Protein AF-A0A4Q0Z1R7-F1 (afdb_monomer_lite)

Foldseek 3Di:
DVVVVVVVVVVVVVVVVVVVVVVVVLVVLQVVLVVVLVVLVVVLVVLVVVLVVLVVCCVVPVDPVSVVVSVVSVVVSVVSVVVCCVSRVSVVCCVPPPVVVD

Structure (mmCIF, N/CA/C/O backbone):
data_AF-A0A4Q0Z1R7-F1
#
_entry.id   AF-A0A4Q0Z1R7-F1
#
loop_
_atom_site.group_PDB
_atom_site.id
_atom_site.type_symbol
_atom_site.label_atom_id
_atom_site.label_alt_id
_atom_site.label_comp_id
_atom_site.label_asym_id
_atom_site.label_entity_id
_atom_site.label_seq_id
_atom_site.pdbx_PDB_ins_code
_atom_site.Cartn_x
_atom_site.Cartn_y
_atom_site.Cartn_z
_atom_site.occupancy
_atom_site.B_iso_or_equiv
_atom_site.auth_seq_id
_atom_site.auth_comp_id
_atom_site.auth_asym_id
_atom_site.auth_atom_id
_atom_site.pdbx_PDB_model_num
ATOM 1 N N . MET A 1 1 ? 4.073 9.580 -49.153 1.00 61.09 1 MET A N 1
ATOM 2 C CA . MET A 1 1 ? 3.759 8.295 -48.480 1.00 61.09 1 MET A CA 1
ATOM 3 C C . MET A 1 1 ? 4.976 7.577 -47.890 1.00 61.09 1 MET A C 1
ATOM 5 O O . MET A 1 1 ? 4.984 7.391 -46.684 1.00 61.09 1 MET A O 1
ATOM 9 N N . LYS A 1 2 ? 6.035 7.238 -48.650 1.00 77.62 2 LYS A N 1
ATOM 10 C CA . LYS A 1 2 ? 7.199 6.485 -48.108 1.00 77.62 2 LYS A CA 1
ATOM 11 C C . LYS A 1 2 ? 7.920 7.148 -46.915 1.00 77.62 2 LYS A C 1
ATOM 13 O O . LYS A 1 2 ? 8.370 6.441 -46.023 1.00 77.62 2 LYS A O 1
ATOM 18 N N . LYS A 1 3 ? 8.025 8.486 -46.877 1.00 81.12 3 LYS A N 1
ATOM 19 C CA . LYS A 1 3 ? 8.652 9.225 -45.758 1.00 81.12 3 LYS A CA 1
ATOM 20 C C . LYS A 1 3 ? 7.783 9.219 -44.492 1.00 81.12 3 LYS A C 1
ATOM 22 O O . LYS A 1 3 ? 8.304 8.927 -43.426 1.00 81.12 3 LYS A O 1
ATOM 27 N N . LEU A 1 4 ? 6.474 9.453 -44.644 1.00 85.38 4 LEU A N 1
ATOM 28 C CA . LEU A 1 4 ? 5.493 9.410 -43.550 1.00 85.38 4 LEU A CA 1
ATOM 29 C C . LEU A 1 4 ? 5.437 8.014 -42.909 1.00 85.38 4 LEU A C 1
ATOM 31 O O . LEU A 1 4 ? 5.517 7.885 -41.698 1.00 85.38 4 LEU A O 1
ATOM 35 N N . PHE A 1 5 ? 5.402 6.962 -43.731 1.00 88.38 5 PHE A N 1
ATOM 36 C CA . PHE A 1 5 ? 5.410 5.582 -43.242 1.00 88.38 5 PHE A CA 1
ATOM 37 C C . PHE A 1 5 ? 6.676 5.258 -42.433 1.00 88.38 5 PHE A C 1
ATOM 39 O O . PHE A 1 5 ? 6.590 4.663 -41.364 1.00 88.38 5 PHE A O 1
ATOM 46 N N . LYS A 1 6 ? 7.853 5.710 -42.892 1.00 87.50 6 LYS A N 1
ATOM 47 C CA . LYS A 1 6 ? 9.111 5.546 -42.147 1.00 87.50 6 LYS A CA 1
ATOM 48 C C . LYS A 1 6 ? 9.095 6.281 -40.806 1.00 87.50 6 LYS A C 1
ATOM 50 O O . LYS A 1 6 ? 9.530 5.710 -39.815 1.00 87.50 6 LYS A O 1
ATOM 55 N N . THR A 1 7 ? 8.594 7.516 -40.754 1.00 90.94 7 THR A N 1
ATOM 56 C CA . THR A 1 7 ? 8.523 8.272 -39.493 1.00 90.94 7 THR A CA 1
ATOM 57 C C . THR A 1 7 ? 7.541 7.645 -38.509 1.00 90.94 7 THR A C 1
ATOM 59 O O . THR A 1 7 ? 7.867 7.530 -37.333 1.00 90.94 7 THR A O 1
ATOM 62 N N . THR A 1 8 ? 6.382 7.176 -38.981 1.00 92.19 8 THR A N 1
ATOM 63 C CA . THR A 1 8 ? 5.401 6.481 -38.134 1.00 92.19 8 THR A CA 1
ATOM 64 C C . THR A 1 8 ? 5.956 5.161 -37.607 1.00 92.19 8 THR A C 1
ATOM 66 O O . THR A 1 8 ? 5.786 4.863 -36.431 1.00 92.19 8 THR A O 1
ATOM 69 N N . LEU A 1 9 ? 6.675 4.397 -38.436 1.00 92.19 9 LEU A N 1
ATOM 70 C CA . LEU A 1 9 ? 7.310 3.148 -38.014 1.00 92.19 9 LEU A CA 1
ATOM 71 C C . LEU A 1 9 ? 8.384 3.385 -36.942 1.00 92.19 9 LEU A C 1
ATOM 73 O O . LEU A 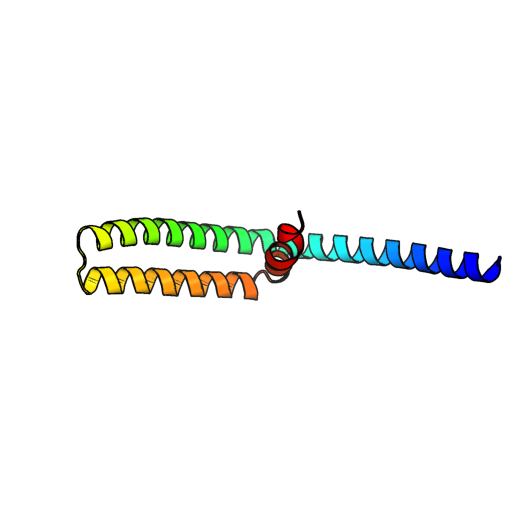1 9 ? 8.408 2.685 -35.936 1.00 92.19 9 LEU A O 1
ATOM 77 N N . VAL A 1 10 ? 9.243 4.393 -37.126 1.00 92.75 10 VAL A N 1
ATOM 78 C CA . VAL A 1 10 ? 10.258 4.757 -36.123 1.00 92.75 10 VAL A CA 1
ATOM 79 C C . VAL A 1 10 ? 9.598 5.216 -34.823 1.00 92.75 10 VAL A C 1
ATOM 81 O O . VAL A 1 10 ? 10.013 4.779 -33.754 1.00 92.75 10 VAL A O 1
ATOM 84 N N . ALA A 1 11 ? 8.545 6.034 -34.897 1.00 93.50 11 ALA A N 1
ATOM 85 C CA . ALA A 1 11 ? 7.792 6.458 -33.719 1.00 93.50 11 ALA A CA 1
ATOM 86 C C . ALA A 1 11 ? 7.148 5.270 -32.984 1.00 93.50 11 ALA A C 1
ATOM 88 O O . ALA A 1 11 ? 7.219 5.207 -31.761 1.00 93.50 11 ALA A O 1
ATOM 89 N N . ALA A 1 12 ? 6.585 4.302 -33.714 1.00 93.94 12 ALA A N 1
ATOM 90 C CA . ALA A 1 12 ? 6.010 3.092 -33.130 1.00 93.94 12 ALA A CA 1
ATOM 91 C C . ALA A 1 12 ? 7.068 2.233 -32.419 1.00 93.94 12 ALA A C 1
ATOM 93 O O . ALA A 1 12 ? 6.837 1.775 -31.303 1.00 93.94 12 ALA A O 1
ATOM 94 N N . ILE A 1 13 ? 8.248 2.057 -33.026 1.00 94.88 13 ILE A N 1
ATOM 95 C CA . ILE A 1 13 ? 9.361 1.310 -32.417 1.00 94.88 13 ILE A CA 1
ATOM 96 C C . ILE A 1 13 ? 9.860 2.018 -31.154 1.00 94.88 13 ILE A C 1
ATOM 98 O O . ILE A 1 13 ? 10.037 1.375 -30.123 1.00 94.88 13 ILE A O 1
ATOM 102 N N . LEU A 1 14 ? 10.055 3.338 -31.211 1.00 95.00 14 LEU A N 1
ATOM 103 C CA . LEU A 1 14 ? 10.466 4.124 -30.046 1.00 95.00 14 LEU A CA 1
ATOM 104 C C . LEU A 1 14 ? 9.424 4.058 -28.927 1.00 95.00 14 LEU A C 1
ATOM 106 O O . LEU A 1 14 ? 9.795 3.868 -27.772 1.00 95.00 14 LEU A O 1
ATOM 110 N N . GLY A 1 15 ? 8.136 4.144 -29.271 1.00 94.75 15 GLY A N 1
ATOM 111 C CA . GLY A 1 15 ? 7.036 3.967 -28.327 1.00 94.75 15 GLY A CA 1
ATOM 112 C C . GLY A 1 15 ? 7.074 2.595 -27.656 1.00 94.75 15 GLY A C 1
ATOM 113 O O . GLY A 1 15 ? 7.041 2.520 -26.434 1.00 94.75 15 GLY A O 1
ATOM 114 N N . ALA A 1 16 ? 7.243 1.519 -28.428 1.00 94.12 16 ALA A N 1
ATOM 115 C CA . ALA A 1 16 ? 7.328 0.161 -27.890 1.00 94.12 16 ALA A CA 1
ATOM 116 C C . ALA A 1 16 ? 8.534 -0.032 -26.953 1.00 94.12 16 ALA A C 1
ATOM 118 O O . ALA A 1 16 ? 8.390 -0.613 -25.877 1.00 94.12 16 ALA A O 1
ATOM 119 N N . ILE A 1 17 ? 9.712 0.483 -27.329 1.00 95.00 17 ILE A N 1
ATOM 120 C CA . ILE A 1 17 ? 10.917 0.435 -26.486 1.00 95.00 17 ILE A CA 1
ATOM 121 C C . ILE A 1 17 ? 10.689 1.211 -25.187 1.00 95.00 17 ILE A C 1
ATOM 123 O O . ILE A 1 17 ? 11.029 0.715 -24.113 1.00 95.00 17 ILE A O 1
ATOM 127 N N . PHE A 1 18 ? 10.096 2.404 -25.280 1.00 94.31 18 PHE A N 1
ATOM 128 C CA . PHE A 1 18 ? 9.795 3.231 -24.118 1.00 94.31 18 PHE A CA 1
ATOM 129 C C . PHE A 1 18 ? 8.821 2.521 -23.175 1.00 94.31 18 PHE A C 1
ATOM 131 O O . PHE A 1 18 ? 9.144 2.341 -22.005 1.00 94.31 18 PHE A O 1
ATOM 138 N N . SER A 1 19 ? 7.693 2.021 -23.686 1.00 91.88 19 SER A N 1
ATOM 139 C CA . SER A 1 19 ? 6.704 1.284 -22.891 1.00 91.88 19 SER A CA 1
ATOM 140 C C . SER A 1 19 ? 7.303 0.052 -22.212 1.00 91.88 19 SER A C 1
ATOM 142 O O . SER A 1 19 ? 7.083 -0.158 -21.021 1.00 91.88 19 SER A O 1
ATOM 144 N N . TYR A 1 20 ? 8.104 -0.741 -22.932 1.00 92.38 20 TYR A N 1
ATOM 145 C CA . TYR A 1 20 ? 8.779 -1.904 -22.354 1.00 92.38 20 TYR A CA 1
ATOM 146 C C . TYR A 1 20 ? 9.766 -1.509 -21.247 1.00 92.38 20 TYR A C 1
ATOM 148 O O . TYR A 1 20 ? 9.805 -2.139 -20.189 1.00 92.38 20 TYR A O 1
ATOM 156 N N . GLY A 1 21 ? 10.540 -0.444 -21.472 1.00 93.50 21 GLY A N 1
ATOM 157 C CA . GLY A 1 21 ? 11.452 0.112 -20.477 1.00 93.50 21 GLY A CA 1
ATOM 158 C C . GLY A 1 21 ? 10.721 0.583 -19.220 1.00 93.50 21 GLY A C 1
ATOM 159 O O . GLY A 1 21 ? 11.129 0.234 -18.114 1.00 93.50 21 GLY A O 1
ATOM 160 N N . THR A 1 22 ? 9.610 1.308 -19.379 1.00 90.81 22 THR A N 1
ATOM 161 C CA . THR A 1 22 ? 8.775 1.775 -18.265 1.00 90.81 22 THR A CA 1
ATOM 162 C C . THR A 1 22 ? 8.199 0.611 -17.462 1.00 90.81 22 THR A C 1
ATOM 164 O O . THR A 1 22 ? 8.287 0.628 -16.238 1.00 90.81 22 THR A O 1
ATOM 167 N N . LEU A 1 23 ? 7.676 -0.427 -18.122 1.00 90.38 23 LEU A N 1
ATOM 168 C CA . LEU A 1 23 ? 7.146 -1.612 -17.438 1.00 90.38 23 LEU A CA 1
ATOM 169 C C . LEU A 1 23 ? 8.226 -2.335 -16.631 1.00 90.38 23 LEU A C 1
ATOM 171 O O . LEU A 1 23 ? 8.011 -2.658 -15.465 1.00 90.38 23 LEU A O 1
ATOM 175 N N . LYS A 1 24 ? 9.413 -2.541 -17.216 1.00 93.81 24 LYS A N 1
ATOM 176 C CA . LYS A 1 24 ? 10.538 -3.143 -16.489 1.00 93.81 24 LYS A CA 1
ATOM 177 C C . LYS A 1 24 ? 10.991 -2.301 -15.306 1.00 93.81 24 LYS A C 1
ATOM 179 O O . LYS A 1 24 ? 11.315 -2.858 -14.261 1.00 93.81 24 LYS A O 1
ATOM 184 N N . PHE A 1 25 ? 11.025 -0.982 -15.468 1.00 93.94 25 PHE A N 1
ATOM 185 C CA . PHE A 1 25 ? 11.380 -0.072 -14.388 1.00 93.94 25 PHE A CA 1
ATOM 186 C C . PHE A 1 25 ? 10.378 -0.158 -13.231 1.00 93.94 25 PHE A C 1
ATOM 188 O O . PHE A 1 25 ? 10.798 -0.321 -12.089 1.00 93.94 25 PHE A O 1
ATOM 195 N N . LEU A 1 26 ? 9.074 -0.105 -13.526 1.00 92.56 26 LEU A N 1
ATOM 196 C CA . LEU A 1 26 ? 8.022 -0.2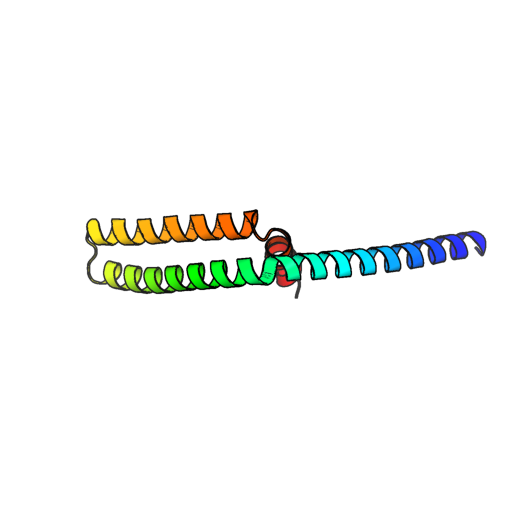35 -12.516 1.00 92.56 26 LEU A CA 1
ATOM 197 C C . LEU A 1 26 ? 8.107 -1.580 -11.795 1.00 92.56 26 LEU A C 1
ATOM 199 O O . LEU A 1 26 ? 8.122 -1.603 -10.570 1.00 92.56 26 LEU A O 1
ATOM 203 N N . TYR A 1 27 ? 8.251 -2.679 -12.540 1.00 92.56 27 TYR A N 1
ATOM 204 C CA . TYR A 1 27 ? 8.393 -4.014 -11.961 1.00 92.56 27 TYR A CA 1
ATOM 205 C C . TYR A 1 27 ? 9.588 -4.099 -11.005 1.00 92.56 27 TYR A C 1
ATOM 207 O O . TYR A 1 27 ? 9.439 -4.510 -9.859 1.00 92.56 27 TYR A O 1
ATOM 215 N N . TYR A 1 28 ? 10.760 -3.638 -11.449 1.00 95.94 28 TYR A N 1
ATOM 216 C CA . TYR A 1 28 ? 11.965 -3.628 -10.622 1.00 95.94 28 TYR A CA 1
ATOM 217 C C . TYR A 1 28 ? 11.784 -2.795 -9.349 1.00 95.94 28 TYR A C 1
ATOM 219 O O . TYR A 1 28 ? 12.244 -3.175 -8.275 1.00 95.94 28 TYR A O 1
ATOM 227 N N . LYS A 1 29 ? 11.100 -1.653 -9.447 1.00 96.31 29 LYS A N 1
ATOM 228 C CA . LYS A 1 29 ? 10.823 -0.808 -8.288 1.00 96.31 29 LYS A CA 1
ATOM 229 C C . LYS A 1 29 ? 9.828 -1.432 -7.317 1.00 96.31 29 LYS A C 1
ATOM 231 O O . LYS A 1 29 ? 10.075 -1.391 -6.117 1.00 96.31 29 LYS A O 1
ATOM 236 N N . MET A 1 30 ? 8.774 -2.070 -7.814 1.00 94.75 30 MET A N 1
ATOM 237 C CA . MET A 1 30 ? 7.840 -2.821 -6.974 1.00 94.75 30 MET A CA 1
ATOM 238 C C . MET A 1 30 ? 8.526 -3.996 -6.270 1.00 94.75 30 MET A C 1
ATOM 240 O O . MET A 1 30 ? 8.251 -4.251 -5.103 1.00 94.75 30 MET A O 1
ATOM 244 N N . GLU A 1 31 ? 9.458 -4.683 -6.934 1.00 95.81 31 GLU A N 1
ATOM 245 C CA . GLU A 1 31 ? 10.235 -5.767 -6.321 1.00 95.81 31 GLU A CA 1
ATOM 246 C C . GLU A 1 31 ? 11.068 -5.268 -5.126 1.00 95.81 31 GLU A C 1
ATOM 248 O O . GLU A 1 31 ? 11.135 -5.938 -4.097 1.00 95.81 31 GLU A O 1
ATOM 253 N N . GLN A 1 32 ? 11.632 -4.056 -5.215 1.00 96.69 32 GLN A N 1
ATOM 254 C CA . GLN A 1 32 ? 12.343 -3.418 -4.098 1.00 96.69 32 GLN A CA 1
ATOM 255 C C . GLN A 1 32 ? 11.417 -3.079 -2.920 1.00 96.69 32 GLN A C 1
ATOM 257 O O . GLN A 1 32 ? 11.839 -3.154 -1.767 1.00 96.69 32 GLN A O 1
ATOM 262 N N . GLU A 1 33 ? 10.166 -2.715 -3.197 1.00 97.00 33 GLU A N 1
ATOM 263 C CA . GLU A 1 33 ? 9.167 -2.361 -2.181 1.00 97.00 33 GLU A CA 1
ATOM 264 C C . GLU A 1 33 ? 8.463 -3.579 -1.572 1.00 97.00 33 GLU A C 1
ATOM 266 O O . GLU A 1 33 ? 7.861 -3.468 -0.504 1.00 97.00 33 GLU A O 1
ATOM 271 N N . LEU A 1 34 ? 8.535 -4.741 -2.231 1.00 94.81 34 LEU A N 1
ATOM 272 C CA . LEU A 1 34 ? 7.692 -5.902 -1.948 1.00 94.81 34 LEU A CA 1
ATOM 273 C C . LEU A 1 34 ? 7.748 -6.343 -0.485 1.00 94.81 34 LEU A C 1
ATOM 275 O O . LEU A 1 34 ? 6.709 -6.574 0.126 1.00 94.81 34 LEU A O 1
ATOM 279 N N . ILE A 1 35 ? 8.945 -6.447 0.095 1.00 96.62 35 ILE A N 1
ATOM 280 C CA . ILE A 1 35 ? 9.100 -6.894 1.486 1.00 96.62 35 ILE A CA 1
ATOM 281 C C . ILE A 1 35 ? 8.453 -5.898 2.453 1.00 96.62 35 ILE A C 1
ATOM 283 O O . ILE A 1 35 ? 7.705 -6.301 3.342 1.00 96.62 35 ILE A O 1
ATOM 287 N N . THR A 1 36 ? 8.699 -4.601 2.264 1.00 96.62 36 THR A N 1
ATOM 288 C CA . THR A 1 36 ? 8.100 -3.547 3.092 1.00 96.62 36 THR A CA 1
ATOM 289 C C . THR A 1 36 ? 6.582 -3.543 2.959 1.00 96.62 36 THR A C 1
ATOM 291 O O . THR A 1 36 ? 5.883 -3.489 3.971 1.00 96.62 36 THR A O 1
ATOM 294 N N . TYR A 1 37 ? 6.074 -3.680 1.735 1.00 96.19 37 TYR A N 1
ATOM 295 C CA . TYR A 1 37 ? 4.645 -3.762 1.472 1.00 96.19 37 TYR A CA 1
ATOM 296 C C . TYR A 1 37 ? 4.007 -4.971 2.155 1.00 96.19 37 TYR A C 1
ATOM 298 O O . TYR A 1 37 ? 2.983 -4.821 2.810 1.00 96.19 37 TYR A O 1
ATOM 306 N N . LEU A 1 38 ? 4.611 -6.160 2.057 1.00 95.50 38 LEU A N 1
ATOM 307 C CA . LEU A 1 38 ? 4.075 -7.373 2.680 1.00 95.50 38 LEU A CA 1
ATOM 308 C C . LEU A 1 38 ? 3.960 -7.234 4.200 1.00 95.50 38 LEU A C 1
ATOM 310 O O . LEU A 1 38 ? 2.929 -7.603 4.758 1.00 95.50 38 LEU A O 1
ATOM 314 N N . VAL A 1 39 ? 4.973 -6.657 4.854 1.00 97.31 39 VAL A N 1
ATOM 315 C CA . VAL A 1 39 ? 4.954 -6.414 6.305 1.00 97.31 39 VAL A CA 1
ATOM 316 C C . VAL A 1 39 ? 3.837 -5.441 6.686 1.00 97.31 39 VAL A C 1
ATOM 318 O O . VAL A 1 39 ? 3.029 -5.748 7.563 1.00 97.31 39 VAL A O 1
ATOM 321 N N . LEU A 1 40 ? 3.750 -4.292 6.008 1.00 96.44 40 LEU A N 1
ATOM 322 C CA . LEU A 1 40 ? 2.723 -3.284 6.293 1.00 96.44 40 LEU A CA 1
ATOM 323 C C . LEU A 1 40 ? 1.310 -3.798 5.983 1.00 96.44 40 LEU A C 1
ATOM 325 O O . LEU A 1 40 ? 0.376 -3.543 6.738 1.00 96.44 40 LEU A O 1
ATOM 329 N N . ASN A 1 41 ? 1.148 -4.563 4.905 1.00 94.12 41 ASN A N 1
ATOM 330 C CA . ASN A 1 41 ? -0.127 -5.155 4.513 1.00 94.12 41 ASN A CA 1
ATOM 331 C C . ASN A 1 41 ? -0.586 -6.237 5.503 1.00 94.12 41 ASN A C 1
ATOM 333 O O . ASN A 1 41 ? -1.777 -6.355 5.789 1.00 94.12 41 ASN A O 1
ATOM 337 N N . GLU A 1 42 ? 0.335 -7.026 6.060 1.00 95.75 42 GLU A N 1
ATOM 338 C CA . GLU A 1 42 ? 0.001 -7.974 7.127 1.00 95.75 42 GLU A CA 1
ATOM 339 C C . GLU A 1 42 ? -0.452 -7.244 8.401 1.00 95.75 42 GLU A C 1
ATOM 341 O O . GLU A 1 42 ? -1.420 -7.655 9.043 1.00 95.75 42 GLU A O 1
ATOM 346 N N . GLU A 1 43 ? 0.202 -6.138 8.754 1.00 95.94 43 GLU A N 1
ATOM 347 C CA . GLU A 1 43 ? -0.199 -5.307 9.891 1.00 95.94 43 GLU A CA 1
ATOM 348 C C . GLU A 1 43 ? -1.572 -4.648 9.665 1.00 95.94 43 GLU A C 1
ATOM 350 O O . GLU A 1 43 ? -2.423 -4.674 10.558 1.00 95.94 43 GLU A O 1
ATOM 355 N N . ALA A 1 44 ? -1.840 -4.158 8.450 1.00 94.19 44 ALA A N 1
ATOM 356 C CA . ALA A 1 44 ? -3.149 -3.637 8.057 1.00 94.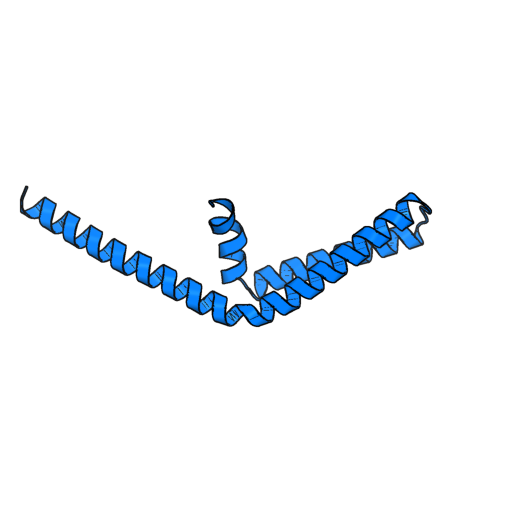19 44 ALA A CA 1
ATOM 357 C C . ALA A 1 44 ? -4.254 -4.696 8.204 1.00 94.19 44 ALA A C 1
ATOM 359 O O . ALA A 1 44 ? -5.298 -4.419 8.796 1.00 94.19 44 ALA A O 1
ATOM 360 N N . LYS A 1 45 ? -4.009 -5.932 7.741 1.00 93.44 45 LYS A N 1
ATOM 361 C CA . LYS A 1 45 ? -4.953 -7.053 7.900 1.00 93.44 45 LYS A CA 1
ATOM 362 C C . LYS A 1 45 ? -5.233 -7.367 9.367 1.00 93.44 45 LYS A C 1
ATOM 364 O O . LYS A 1 45 ? -6.390 -7.520 9.744 1.00 93.44 45 LYS A O 1
ATOM 369 N N . LYS A 1 46 ? -4.201 -7.383 10.217 1.00 95.56 46 LYS A N 1
ATOM 370 C CA . LYS A 1 46 ? -4.381 -7.575 11.666 1.00 95.56 46 LYS A CA 1
ATOM 371 C C . LYS A 1 46 ? -5.280 -6.493 12.262 1.00 95.56 46 LYS A C 1
ATOM 373 O O . LYS A 1 46 ? -6.174 -6.809 13.041 1.00 95.56 46 LYS A O 1
ATOM 378 N N . LEU A 1 47 ? -5.082 -5.226 11.894 1.00 95.06 47 LEU A N 1
ATOM 379 C CA . LEU A 1 47 ? -5.949 -4.140 12.364 1.00 95.06 47 LEU A CA 1
ATOM 380 C C . LEU A 1 47 ? -7.382 -4.264 11.842 1.00 95.06 47 LEU A C 1
ATOM 382 O O . LEU A 1 47 ? -8.313 -3.978 12.592 1.00 95.06 47 LEU A O 1
ATOM 386 N N . GLN A 1 48 ? -7.571 -4.719 10.604 1.00 92.62 48 GLN A N 1
ATOM 387 C CA . GLN A 1 48 ? -8.894 -4.977 10.037 1.00 92.62 48 GLN A CA 1
ATOM 388 C C . GLN A 1 48 ? -9.641 -6.071 10.814 1.00 92.62 48 GLN A C 1
ATOM 390 O O . GLN A 1 48 ? -10.808 -5.883 11.163 1.00 92.62 48 GLN A O 1
ATOM 395 N N . ASP A 1 49 ? -8.967 -7.172 11.148 1.00 94.31 49 ASP A N 1
ATOM 396 C CA . ASP A 1 49 ? -9.548 -8.254 11.950 1.00 94.31 49 ASP A CA 1
ATOM 397 C C . ASP A 1 49 ? -9.913 -7.765 13.360 1.00 94.31 49 ASP A C 1
ATOM 399 O O . ASP A 1 49 ? -11.014 -8.016 13.859 1.00 94.31 49 ASP A O 1
ATOM 403 N N . ILE A 1 50 ? -9.022 -6.993 13.993 1.00 94.31 50 ILE A N 1
ATOM 404 C CA . ILE A 1 50 ? -9.278 -6.388 15.307 1.00 94.31 50 ILE A CA 1
ATOM 405 C C . ILE A 1 50 ? -10.457 -5.407 15.229 1.00 94.31 50 ILE A C 1
ATOM 407 O O . ILE A 1 50 ? -11.294 -5.380 16.132 1.00 94.31 50 ILE A O 1
ATOM 411 N N . TYR A 1 51 ? -10.564 -4.619 14.158 1.00 93.31 51 TYR A N 1
ATOM 412 C CA . TYR A 1 51 ? -11.689 -3.712 13.951 1.00 93.31 51 TYR A CA 1
ATOM 413 C C . TYR A 1 51 ? -13.010 -4.473 13.801 1.00 93.31 51 TYR A C 1
ATOM 415 O O . TYR A 1 51 ? -13.998 -4.092 14.426 1.00 93.31 51 TYR A O 1
ATOM 423 N N . ALA A 1 52 ? -13.033 -5.573 13.043 1.00 92.44 52 ALA A N 1
ATOM 424 C CA . ALA A 1 52 ? -14.221 -6.413 12.900 1.00 92.44 52 ALA A CA 1
ATOM 425 C C . ALA A 1 52 ? -14.692 -6.969 14.257 1.00 92.44 52 ALA A C 1
ATOM 427 O O . ALA A 1 52 ? -15.883 -6.905 14.576 1.00 92.44 52 ALA A O 1
ATOM 428 N N . LEU A 1 53 ? -13.753 -7.430 15.092 1.00 92.12 53 LEU A N 1
ATOM 429 C CA . LEU A 1 53 ? -14.034 -7.856 16.467 1.00 92.12 53 LEU A CA 1
ATOM 430 C C . LEU A 1 53 ? -14.565 -6.698 17.324 1.00 92.12 53 LEU A C 1
ATOM 432 O O . LEU A 1 53 ? -15.563 -6.858 18.030 1.00 92.12 53 LEU A O 1
ATOM 436 N N . CYS A 1 54 ? -13.937 -5.524 17.235 1.00 92.88 54 CYS A N 1
ATOM 437 C CA . CYS A 1 54 ? -14.351 -4.337 17.978 1.00 92.88 54 CYS A CA 1
ATOM 438 C C . CYS A 1 54 ? -15.764 -3.889 17.593 1.00 92.88 54 CYS A C 1
ATOM 440 O O . CYS A 1 54 ? -16.576 -3.584 18.462 1.00 92.88 54 CYS A O 1
ATOM 442 N N . ASN A 1 55 ? -16.095 -3.915 16.303 1.00 91.50 55 ASN A N 1
ATOM 443 C CA . ASN A 1 55 ? -17.415 -3.551 15.808 1.00 91.50 55 ASN A CA 1
ATOM 444 C C . ASN A 1 55 ? -18.504 -4.525 16.303 1.00 91.50 55 ASN A C 1
ATOM 446 O O . ASN A 1 55 ? -19.585 -4.102 16.720 1.00 91.50 55 ASN A O 1
ATOM 450 N N . GLY A 1 56 ? -18.207 -5.829 16.342 1.00 92.44 56 GLY A N 1
ATOM 451 C CA . GLY A 1 56 ? -19.096 -6.826 16.949 1.00 92.44 56 GLY A CA 1
ATOM 452 C C . GLY A 1 56 ? -19.309 -6.593 18.451 1.00 92.44 56 GLY A C 1
ATOM 453 O O . GLY A 1 56 ? -20.443 -6.628 18.939 1.00 92.44 56 GLY A O 1
ATOM 454 N N . LEU A 1 57 ? -18.236 -6.276 19.18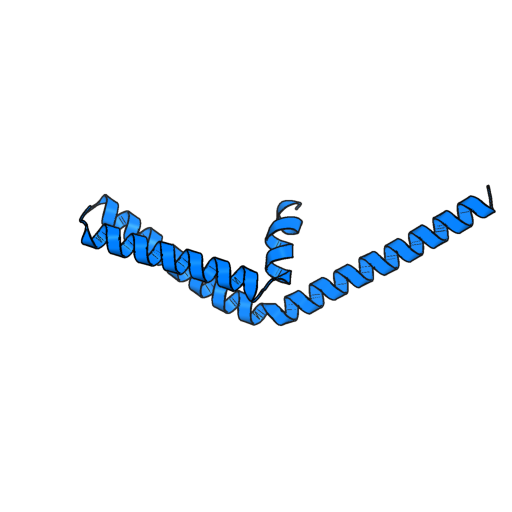3 1.00 91.00 57 LEU A N 1
ATOM 455 C CA . LEU A 1 57 ? -18.321 -5.915 20.600 1.00 91.00 57 LEU A CA 1
ATOM 456 C C . LEU A 1 57 ? -19.140 -4.637 20.812 1.00 91.00 57 LEU A C 1
ATOM 458 O O . LEU A 1 57 ? -19.983 -4.591 21.700 1.00 91.00 57 LEU A O 1
ATOM 462 N N . LEU A 1 58 ? -18.939 -3.613 19.985 1.00 93.19 58 LEU A N 1
ATOM 463 C CA . LEU A 1 58 ? -19.667 -2.350 20.081 1.00 93.19 58 LEU A CA 1
ATOM 464 C C . LEU A 1 58 ? -21.167 -2.538 19.822 1.00 93.19 58 LEU A C 1
ATOM 466 O O . LEU A 1 58 ? -21.989 -1.926 20.497 1.00 93.19 58 LEU A O 1
ATOM 470 N N . THR A 1 59 ? -21.521 -3.429 18.893 1.00 92.69 59 THR A N 1
ATOM 471 C CA . THR A 1 59 ? -22.916 -3.777 18.582 1.00 92.69 59 THR A CA 1
ATOM 472 C C . THR A 1 59 ? -23.616 -4.444 19.769 1.00 92.69 59 THR A C 1
ATOM 474 O O . THR A 1 59 ? -24.797 -4.209 20.010 1.00 92.69 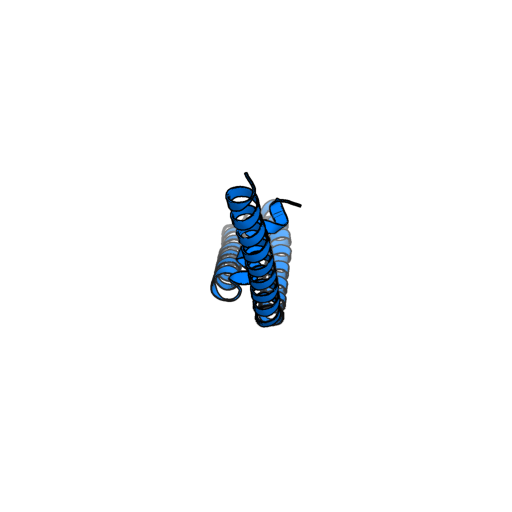59 THR A O 1
ATOM 477 N N . THR A 1 60 ? -22.893 -5.274 20.523 1.00 93.62 60 THR A N 1
ATOM 478 C CA . THR A 1 60 ? -23.440 -6.013 21.674 1.00 93.62 60 THR A CA 1
ATOM 479 C C . THR A 1 60 ? -23.337 -5.240 22.990 1.00 93.62 60 THR A C 1
ATOM 481 O O . THR A 1 60 ? -24.147 -5.455 23.889 1.00 93.62 60 THR A O 1
ATOM 484 N N . ASN A 1 61 ? -22.367 -4.330 23.109 1.00 92.25 61 ASN A N 1
ATOM 485 C CA . ASN A 1 61 ? -22.098 -3.544 24.307 1.00 92.25 61 ASN A CA 1
ATOM 486 C C . ASN A 1 61 ? -21.572 -2.132 23.952 1.00 92.25 61 ASN A C 1
ATOM 488 O O . ASN A 1 61 ? -20.356 -1.891 23.962 1.00 92.25 61 ASN A O 1
ATOM 492 N N . PRO A 1 62 ? -22.470 -1.179 23.637 1.00 90.69 62 PRO A N 1
ATOM 493 C CA . PRO A 1 62 ? -22.107 0.151 23.148 1.00 90.69 62 PRO A CA 1
ATOM 494 C C . PRO A 1 62 ? -21.700 1.101 24.287 1.00 90.69 62 PRO A C 1
ATOM 496 O O . PRO A 1 62 ? -22.403 2.058 24.616 1.00 90.69 62 PRO A O 1
ATOM 499 N N . THR A 1 63 ? -20.546 0.854 24.908 1.00 94.88 63 THR A N 1
ATOM 500 C CA . THR A 1 63 ? -19.953 1.781 25.886 1.00 94.88 63 THR A CA 1
ATOM 501 C C . THR A 1 63 ? -19.062 2.823 25.206 1.00 94.88 63 THR A C 1
ATOM 503 O O . THR A 1 63 ? -18.512 2.604 24.124 1.00 94.88 63 THR A O 1
ATOM 506 N N . LYS A 1 64 ? -18.857 3.970 25.870 1.00 92.00 64 LYS A N 1
ATOM 507 C CA . LYS A 1 64 ? -17.910 5.003 25.407 1.00 92.00 64 LYS A CA 1
ATOM 508 C C . LYS A 1 64 ? -16.472 4.486 25.313 1.00 92.00 64 LYS A C 1
ATOM 510 O O . LYS A 1 64 ? -15.724 4.914 24.437 1.00 92.00 64 LYS A O 1
ATOM 515 N N . GLU A 1 65 ? -16.091 3.578 26.205 1.00 91.25 65 GLU A N 1
ATOM 516 C CA . GLU A 1 65 ? -14.764 2.960 26.223 1.00 91.25 65 GLU A CA 1
ATOM 517 C C . GLU A 1 65 ? -14.555 2.052 25.003 1.00 91.25 65 GLU A C 1
ATOM 519 O O . GLU A 1 65 ? -13.540 2.171 24.311 1.00 91.25 65 GLU A O 1
ATOM 524 N N . ASN A 1 66 ? -15.558 1.233 24.663 1.00 89.56 66 ASN A N 1
ATOM 525 C CA . ASN A 1 66 ? -15.531 0.382 23.472 1.00 89.56 66 ASN A CA 1
ATOM 526 C C . ASN A 1 66 ? -15.493 1.223 22.191 1.00 89.56 66 ASN A C 1
ATOM 528 O O . ASN A 1 66 ? -14.681 0.955 21.308 1.00 89.56 66 ASN A O 1
ATOM 532 N N . LEU A 1 67 ? -16.294 2.293 22.117 1.00 92.69 67 LEU A N 1
ATOM 533 C CA . LEU A 1 67 ? -16.273 3.224 20.984 1.00 92.69 67 LEU A CA 1
ATOM 534 C C . LEU A 1 67 ? -14.891 3.871 20.805 1.00 92.69 67 LEU A C 1
ATOM 536 O O . LEU A 1 67 ? -14.363 3.918 19.697 1.00 92.69 67 LEU A O 1
ATOM 540 N N . THR A 1 68 ? -14.287 4.337 21.901 1.00 93.06 68 THR A N 1
ATOM 541 C CA . THR A 1 68 ? -12.949 4.953 21.879 1.00 93.06 68 THR A CA 1
ATOM 542 C C . THR A 1 68 ? -11.892 3.948 21.421 1.00 93.06 68 THR A C 1
ATOM 544 O O . THR A 1 68 ? -11.026 4.279 20.614 1.00 93.06 68 THR A O 1
ATOM 547 N N . SER A 1 69 ? -11.995 2.699 21.875 1.00 89.69 69 SER A N 1
ATOM 548 C CA . SER A 1 69 ? -11.092 1.620 21.471 1.00 89.69 69 SER A CA 1
ATOM 549 C C . SER A 1 69 ? -11.213 1.303 19.978 1.00 89.69 69 SER A C 1
ATOM 551 O O . SER A 1 69 ? -10.190 1.210 19.301 1.00 89.69 69 SER A O 1
ATOM 553 N N . CYS A 1 70 ? -12.436 1.230 19.436 1.00 92.94 70 CYS A N 1
ATOM 554 C CA . CYS A 1 70 ? -12.649 1.031 17.999 1.00 92.94 70 CYS A CA 1
ATOM 555 C C . CYS A 1 70 ? -12.096 2.201 17.175 1.00 92.94 70 CYS A C 1
ATOM 557 O O . CYS A 1 70 ? -11.404 1.972 16.185 1.00 92.94 70 CYS A O 1
ATOM 559 N N . ASN A 1 71 ? -12.313 3.444 17.611 1.00 93.00 71 ASN A N 1
ATOM 560 C CA . ASN A 1 71 ? -11.779 4.627 16.928 1.00 93.00 71 ASN A CA 1
ATOM 561 C C . ASN A 1 71 ? -10.242 4.655 16.922 1.00 93.00 71 ASN A C 1
ATOM 563 O O . ASN A 1 71 ? -9.635 5.027 15.919 1.00 93.00 71 ASN A O 1
ATOM 567 N N . ASN A 1 72 ? -9.595 4.203 18.001 1.00 94.06 72 ASN A N 1
ATOM 568 C CA . ASN A 1 72 ? -8.136 4.084 18.046 1.00 94.06 72 ASN A CA 1
ATOM 569 C C . ASN A 1 72 ? -7.603 3.068 17.023 1.00 94.06 72 ASN A C 1
ATOM 571 O O . ASN A 1 72 ? -6.526 3.268 16.464 1.00 94.06 72 ASN A O 1
ATOM 575 N N . ILE A 1 73 ? -8.335 1.977 16.772 1.00 94.31 73 ILE A N 1
ATOM 576 C CA . ILE A 1 73 ? -7.965 0.985 15.752 1.00 94.31 73 ILE A CA 1
ATOM 577 C C . ILE A 1 73 ? -8.102 1.586 14.351 1.00 94.31 73 ILE A C 1
ATOM 579 O O . ILE A 1 73 ? -7.186 1.432 13.547 1.00 94.31 73 ILE A O 1
ATOM 583 N N . VAL A 1 74 ? -9.190 2.318 14.085 1.00 92.88 74 VAL A N 1
ATOM 584 C CA . VAL A 1 74 ? -9.395 3.025 12.808 1.00 92.88 74 VAL A CA 1
ATOM 585 C C . VAL A 1 74 ? -8.248 4.000 12.541 1.00 92.88 74 VAL A C 1
ATOM 587 O O . VAL A 1 74 ? -7.618 3.918 11.493 1.00 92.88 74 VAL A O 1
ATOM 590 N N . SER A 1 75 ? -7.891 4.837 13.519 1.00 94.75 75 SER A N 1
ATOM 591 C CA . SER A 1 75 ? -6.783 5.791 13.376 1.00 94.75 75 SER A CA 1
ATOM 592 C C . SER A 1 75 ? -5.435 5.105 13.105 1.00 94.75 75 SER A C 1
ATOM 594 O O . SER A 1 75 ? -4.632 5.585 12.305 1.00 94.75 75 SER A O 1
ATOM 596 N N . LYS A 1 76 ? -5.178 3.943 13.722 1.00 95.56 76 LYS A N 1
ATOM 597 C CA . LYS A 1 76 ? -3.980 3.145 13.414 1.00 95.56 76 LYS A CA 1
ATOM 598 C C . LYS A 1 76 ? -4.016 2.581 11.994 1.00 95.56 76 LYS A C 1
ATOM 600 O O . LYS A 1 76 ? -2.982 2.588 11.333 1.00 95.56 76 LYS A O 1
ATOM 605 N N . ALA A 1 77 ? -5.172 2.107 11.534 1.00 92.69 77 ALA A N 1
ATOM 606 C CA . ALA A 1 77 ? -5.330 1.570 10.186 1.00 92.69 77 ALA A CA 1
ATOM 607 C C . ALA A 1 77 ? -5.108 2.657 9.125 1.00 92.69 77 ALA A C 1
ATOM 609 O O . ALA A 1 77 ? -4.376 2.425 8.165 1.00 92.69 77 ALA A O 1
ATOM 610 N N . GLU A 1 78 ? -5.644 3.860 9.344 1.00 92.69 78 GLU A N 1
ATOM 611 C CA . GLU A 1 78 ? -5.390 5.034 8.500 1.00 92.69 78 GLU A CA 1
ATOM 612 C C . GLU A 1 78 ? -3.893 5.357 8.430 1.00 92.69 78 GLU A C 1
ATOM 614 O O . GLU A 1 78 ? -3.341 5.502 7.344 1.00 92.69 78 GLU A O 1
ATOM 619 N N . ASN A 1 79 ? -3.199 5.369 9.573 1.00 96.31 79 ASN A N 1
ATOM 620 C CA . ASN A 1 79 ? -1.758 5.613 9.605 1.00 96.31 79 ASN A CA 1
ATOM 621 C C . ASN A 1 79 ? -0.944 4.536 8.862 1.00 96.31 79 ASN A C 1
ATOM 623 O O . ASN A 1 79 ? 0.078 4.848 8.253 1.00 96.31 79 ASN A O 1
ATOM 627 N N . ILE A 1 80 ? -1.361 3.265 8.899 1.00 95.31 80 ILE A N 1
ATOM 628 C CA . ILE A 1 80 ? -0.712 2.218 8.093 1.00 95.31 80 ILE A CA 1
ATOM 629 C C . ILE A 1 80 ? -0.979 2.436 6.605 1.00 95.31 80 ILE A C 1
ATOM 631 O O . ILE A 1 80 ? -0.053 2.293 5.811 1.00 95.31 80 ILE A O 1
ATOM 635 N N . SER A 1 81 ? -2.200 2.824 6.229 1.00 91.81 81 SER A N 1
ATOM 636 C CA . SER A 1 81 ? -2.528 3.155 4.839 1.00 91.81 81 SER A CA 1
ATOM 637 C C . SER A 1 81 ? -1.613 4.260 4.307 1.00 91.81 81 SER A C 1
ATOM 639 O O . SER A 1 81 ? -0.974 4.075 3.274 1.00 91.81 81 SER A O 1
ATOM 641 N N . THR A 1 82 ? -1.447 5.352 5.060 1.00 95.06 82 THR A N 1
ATOM 642 C CA . THR A 1 82 ? -0.515 6.434 4.704 1.00 95.06 82 THR A CA 1
ATOM 643 C C . THR A 1 82 ? 0.924 5.930 4.590 1.00 95.06 82 THR A C 1
ATOM 645 O O . THR A 1 82 ? 1.631 6.265 3.644 1.00 95.06 82 THR A O 1
ATOM 648 N N . GLN A 1 83 ? 1.370 5.068 5.509 1.00 96.06 83 GLN A N 1
ATOM 649 C CA . GLN A 1 83 ? 2.714 4.491 5.429 1.00 96.06 83 GLN A CA 1
ATOM 650 C C . GLN A 1 83 ? 2.919 3.603 4.198 1.00 96.06 83 GLN A C 1
ATOM 652 O O . GLN A 1 83 ? 4.032 3.569 3.676 1.00 96.06 83 GLN A O 1
ATOM 657 N N . ILE A 1 84 ? 1.893 2.881 3.741 1.00 95.06 84 ILE A N 1
ATOM 658 C CA . ILE A 1 84 ? 1.955 2.098 2.499 1.00 95.06 84 ILE A CA 1
ATOM 659 C C . ILE A 1 84 ? 2.115 3.037 1.298 1.00 95.06 84 ILE A C 1
ATOM 661 O O . ILE A 1 84 ? 2.979 2.791 0.459 1.00 95.06 84 ILE A O 1
ATOM 665 N N . GLU A 1 85 ? 1.360 4.134 1.243 1.00 94.06 85 GLU A N 1
ATOM 666 C CA . GLU A 1 85 ? 1.469 5.125 0.163 1.00 94.06 85 GLU A CA 1
ATOM 667 C C . GLU A 1 85 ? 2.854 5.787 0.116 1.00 94.06 85 GLU A C 1
ATOM 669 O O . GLU A 1 85 ? 3.444 5.928 -0.957 1.00 94.06 85 GLU A O 1
ATOM 674 N N . GLU A 1 86 ? 3.407 6.149 1.276 1.00 95.75 86 GLU A N 1
ATOM 675 C CA . GLU A 1 86 ? 4.703 6.828 1.374 1.00 95.75 86 GLU A CA 1
ATOM 676 C C . GLU A 1 86 ? 5.899 5.896 1.142 1.00 95.75 86 GLU A C 1
ATOM 678 O O . GLU A 1 86 ? 6.874 6.281 0.494 1.00 95.75 86 GLU A O 1
ATOM 683 N N . LYS A 1 87 ? 5.861 4.677 1.697 1.00 96.12 87 LYS A N 1
ATOM 684 C CA . LYS A 1 87 ? 6.995 3.735 1.659 1.00 96.12 87 LYS A CA 1
ATOM 685 C C . LYS A 1 87 ? 6.945 2.781 0.473 1.00 96.12 87 LYS A C 1
ATOM 687 O O . LYS A 1 87 ? 7.980 2.215 0.123 1.00 96.12 87 LYS A O 1
ATOM 692 N N . CYS A 1 88 ? 5.771 2.584 -0.120 1.00 96.12 88 CYS A N 1
ATOM 693 C CA . CYS A 1 88 ? 5.563 1.704 -1.265 1.00 96.12 88 CYS A CA 1
ATOM 694 C C . CYS A 1 88 ? 4.844 2.440 -2.415 1.00 96.12 88 CYS A C 1
ATOM 696 O O . CYS A 1 88 ? 3.770 2.000 -2.844 1.00 96.12 88 CYS A O 1
ATOM 698 N N . PRO A 1 89 ? 5.376 3.578 -2.909 1.00 95.56 89 PRO A N 1
ATOM 699 C CA . PRO A 1 89 ? 4.717 4.391 -3.928 1.00 95.56 89 PRO A CA 1
ATOM 700 C C . PRO A 1 89 ? 4.498 3.671 -5.264 1.00 95.56 89 PRO A C 1
ATOM 702 O O . PRO A 1 89 ? 3.488 3.930 -5.918 1.00 95.56 89 PRO A O 1
ATOM 705 N N . TYR A 1 90 ? 5.391 2.773 -5.701 1.00 94.94 90 TYR A N 1
ATOM 706 C CA . TYR A 1 90 ? 5.215 2.085 -6.989 1.00 94.94 90 TYR A CA 1
ATOM 707 C C . TYR A 1 90 ? 4.156 0.984 -6.905 1.00 94.94 90 TYR A C 1
ATOM 709 O O . TYR A 1 90 ? 3.331 0.862 -7.813 1.00 94.94 90 TYR A O 1
ATOM 717 N N . ILE A 1 91 ? 4.126 0.227 -5.804 1.00 93.44 91 ILE A N 1
ATOM 718 C CA . ILE A 1 91 ? 3.038 -0.719 -5.533 1.00 93.44 91 ILE A CA 1
ATOM 719 C C . ILE A 1 91 ? 1.712 0.035 -5.384 1.00 93.44 91 ILE A C 1
ATOM 721 O O . ILE A 1 91 ? 0.736 -0.350 -6.022 1.00 93.44 91 ILE A O 1
ATOM 725 N N . SER A 1 92 ? 1.686 1.139 -4.632 1.00 93.12 92 SER A N 1
ATOM 726 C CA . SER A 1 92 ? 0.479 1.958 -4.433 1.00 93.12 92 SER A CA 1
ATOM 727 C C . SER A 1 92 ? -0.041 2.548 -5.743 1.00 93.12 92 SER A C 1
ATOM 729 O O . SER A 1 92 ? -1.246 2.548 -5.999 1.00 93.12 92 SER A O 1
ATOM 731 N N . PHE A 1 93 ? 0.857 3.002 -6.621 1.00 91.50 93 PHE A N 1
ATOM 732 C CA . PHE A 1 93 ? 0.498 3.429 -7.968 1.00 91.50 93 PHE A CA 1
ATOM 733 C C . PHE A 1 93 ? -0.138 2.284 -8.769 1.00 91.50 93 PHE A C 1
ATOM 735 O O . PHE A 1 93 ? -1.204 2.466 -9.359 1.00 91.50 93 PHE A O 1
ATOM 742 N N . TYR A 1 94 ? 0.478 1.097 -8.763 1.00 88.62 94 TYR A N 1
ATOM 743 C CA . TYR A 1 94 ? -0.043 -0.066 -9.481 1.00 88.62 94 TYR A CA 1
ATOM 744 C C . TYR A 1 94 ? -1.427 -0.486 -8.967 1.00 88.62 94 TYR A C 1
ATOM 746 O O . TYR A 1 94 ? -2.352 -0.641 -9.764 1.00 88.62 94 TYR A O 1
ATOM 754 N N . THR A 1 95 ? -1.613 -0.613 -7.651 1.00 87.25 95 THR A N 1
ATOM 755 C CA . THR A 1 95 ? -2.896 -1.039 -7.069 1.00 87.25 95 THR A CA 1
ATOM 756 C C . THR A 1 95 ? -4.003 -0.006 -7.265 1.00 87.25 95 THR A C 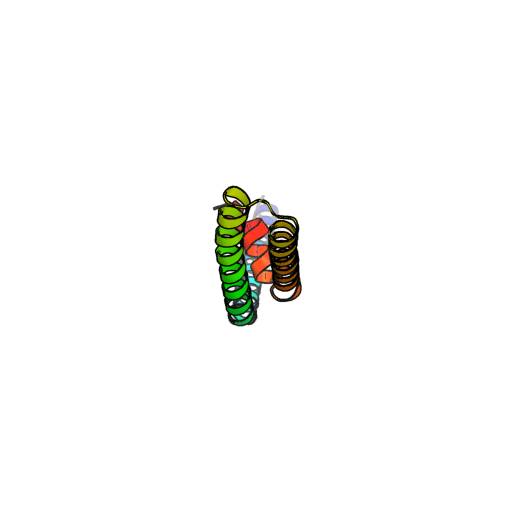1
ATOM 758 O O . THR A 1 95 ? -5.153 -0.385 -7.462 1.00 87.25 95 THR A O 1
ATOM 761 N N . THR A 1 96 ? -3.672 1.287 -7.253 1.00 87.06 96 THR A N 1
ATOM 762 C CA . THR A 1 96 ? -4.657 2.369 -7.411 1.00 87.06 96 THR A CA 1
ATOM 763 C C . THR A 1 96 ? -5.097 2.550 -8.861 1.00 87.06 96 THR A C 1
ATOM 765 O O . THR A 1 96 ? -6.287 2.716 -9.130 1.00 87.06 96 THR A O 1
ATOM 768 N N . TYR A 1 97 ? -4.155 2.535 -9.807 1.00 83.81 97 TYR A N 1
ATOM 769 C CA . TYR A 1 97 ? -4.425 2.965 -11.182 1.00 83.81 97 TYR A CA 1
ATOM 770 C C . TYR A 1 97 ? -4.419 1.835 -12.206 1.00 83.81 97 TYR A C 1
ATOM 772 O O . TYR A 1 97 ? -5.076 1.971 -13.232 1.00 83.81 97 TYR A O 1
ATOM 780 N N . ILE A 1 98 ? -3.679 0.751 -11.963 1.00 75.50 98 ILE A N 1
ATOM 781 C CA . ILE A 1 98 ? -3.504 -0.324 -12.949 1.00 75.50 98 ILE A CA 1
ATOM 782 C C . ILE A 1 98 ? -4.376 -1.529 -12.601 1.00 75.50 98 ILE A C 1
ATOM 784 O O . ILE A 1 98 ? -5.114 -1.996 -13.458 1.00 75.50 98 ILE A O 1
ATOM 788 N N . ASN A 1 99 ? -4.370 -1.984 -11.348 1.00 75.00 99 ASN A N 1
ATOM 789 C CA . ASN A 1 99 ? -5.160 -3.146 -10.930 1.00 75.00 99 ASN A CA 1
ATOM 790 C C . ASN A 1 99 ? -6.681 -2.927 -11.064 1.00 75.00 99 ASN A C 1
ATOM 792 O O . ASN A 1 99 ? -7.421 -3.878 -11.246 1.00 75.00 99 ASN A O 1
ATOM 796 N N . ASN A 1 100 ? -7.157 -1.678 -11.007 1.00 58.78 100 ASN A N 1
ATOM 797 C CA . ASN A 1 100 ? -8.575 -1.343 -11.209 1.00 58.78 100 ASN A CA 1
ATOM 798 C C . ASN A 1 100 ? -9.015 -1.350 -12.691 1.00 58.78 100 ASN A C 1
ATOM 800 O O . ASN A 1 100 ? -10.181 -1.082 -12.976 1.00 58.78 100 ASN A O 1
ATOM 804 N N . LEU A 1 101 ? -8.089 -1.576 -13.631 1.00 47.69 101 LEU A N 1
ATOM 805 C CA . LEU A 1 101 ? -8.357 -1.648 -15.073 1.00 47.69 101 LEU A CA 1
ATOM 806 C C . LEU A 1 101 ? -8.411 -3.092 -15.605 1.00 47.69 101 LEU A C 1
ATOM 808 O O . LEU A 1 101 ? -8.780 -3.274 -16.768 1.00 47.69 101 LEU A O 1
ATOM 812 N N . GLU A 1 102 ? -8.026 -4.079 -14.789 1.00 44.84 102 GLU A N 1
ATOM 813 C CA . GLU A 1 102 ? -8.132 -5.523 -15.068 1.00 44.84 102 GLU A CA 1
ATOM 814 C C . GLU A 1 102 ? -9.454 -6.097 -14.535 1.00 44.84 102 GLU A C 1
ATOM 816 O O . GLU A 1 102 ? -10.041 -6.945 -15.249 1.00 44.84 102 GLU A O 1
#

pLDDT: mean 91.12, std 8.76, range [44.84, 97.31]

Secondary structure (DSSP, 8-state):
-HHHHHHHHHHHHHHHHHHHHHHHHHHHHHHHHHHHHHHHHHHHHHHHHHHHHHHHHHHH---HHHHHHHHHHHHHHHHHHHHHHHH-HHHHHIIIIIGGG-

Sequence (102 aa):
MKKLFKTTLVAAILGAIFSYGTLKFLYYKMEQELITYLVLNEEAKKLQDIYALCNGLLTTNPTKENLTSCNNIVSKAENISTQIEEKCPYISFYTTYINNLE

Radius of gyration: 22.65 Å; chains: 1; bounding box: 36×18×75 Å